Protein AF-A0AA40R8P4-F1 (afdb_monomer_lite)

pLDDT: mean 86.5, std 16.95, range [38.84, 98.75]

Sequence (127 aa):
MTPLAARRPVRLALAVLASVAITLAHAQVDGQLVDTPLLLIADAIRNGHAHGIVAGPIAEQFRRQFNASGLLTVDVSTVRSLRNPECKRLKLVWSQAGASTPNGPDTAVLTTEMNICADGSPPGDSE

Secondary structure (DSSP, 8-state):
-----PPPP---------------------SEEESSTHHHHHHHHHHSEEEEEE-HHHHHHHHHHHT--SPEEEEEEEEEE-SSTTEEEEEEEEEEEEEEETTEEEEEEEEEEEEEETTSPPPPTT-

Radius of gyration: 29.22 Å; chains: 1; bounding box: 35×34×119 Å

Foldseek 3Di:
DDDDDDDDDDPPDDDDPDDDDDDDDDPDDDAAEDCDCLQQLLCCLVPQKHKHFHDHPVQVVVCVVQVADFTKMKIKGFPAADPPSQKGWIKIWIWTWQGQDPVGTGIDIDIDIAIAGSNGDHDDPVD

Organism: NCBI:txid101571

Structure (mmCIF, N/CA/C/O backbone):
data_AF-A0AA40R8P4-F1
#
_entry.id   AF-A0AA40R8P4-F1
#
loop_
_atom_site.group_PDB
_atom_site.id
_atom_site.type_symbol
_atom_site.label_atom_id
_atom_site.label_alt_id
_atom_site.label_comp_id
_atom_site.label_asym_id
_atom_site.label_entity_id
_atom_site.label_seq_id
_atom_site.pdbx_PDB_ins_code
_atom_site.Cartn_x
_atom_site.Cartn_y
_atom_site.Cartn_z
_atom_site.occupancy
_atom_site.B_iso_or_equiv
_atom_site.auth_seq_id
_atom_site.auth_comp_id
_atom_site.auth_asym_id
_atom_site.auth_atom_id
_atom_site.pdbx_PDB_model_num
ATOM 1 N N . MET A 1 1 ? -16.536 -21.161 -94.253 1.00 39.50 1 MET A N 1
ATOM 2 C CA . MET A 1 1 ? -15.516 -21.963 -93.544 1.00 39.50 1 MET A CA 1
ATOM 3 C C . MET A 1 1 ? -15.070 -21.181 -92.310 1.00 39.50 1 MET A C 1
ATOM 5 O O . MET A 1 1 ? -14.909 -19.976 -92.409 1.00 39.50 1 MET A O 1
ATOM 9 N N . THR A 1 2 ? -15.025 -21.879 -91.174 1.00 38.84 2 THR A N 1
ATOM 10 C CA . THR A 1 2 ? -14.628 -21.569 -89.772 1.00 38.84 2 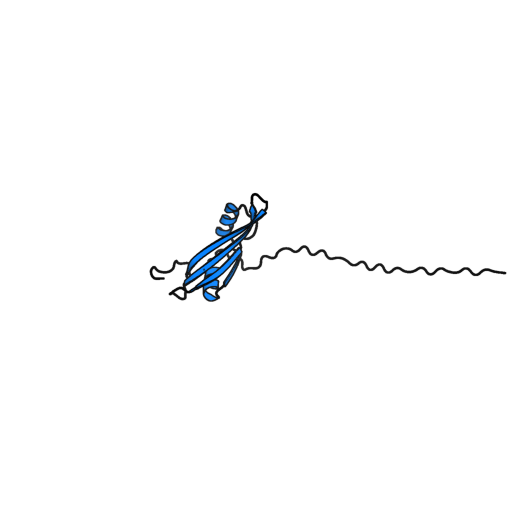THR A CA 1
ATOM 11 C C . THR A 1 2 ? -13.407 -20.630 -89.568 1.00 38.84 2 THR A C 1
ATOM 13 O O . THR A 1 2 ? -12.663 -20.458 -90.528 1.00 38.84 2 THR A O 1
ATOM 16 N N . PRO A 1 3 ? -13.094 -20.113 -88.341 1.00 50.59 3 PRO A N 1
ATOM 17 C CA . PRO A 1 3 ? -13.687 -20.428 -87.032 1.00 50.59 3 PRO A CA 1
ATOM 18 C C . PRO A 1 3 ? -14.032 -19.257 -86.077 1.00 50.59 3 PRO A C 1
ATOM 20 O O . PRO A 1 3 ? -13.597 -18.115 -86.180 1.00 50.59 3 PRO A O 1
ATOM 23 N N . LEU A 1 4 ? -14.814 -19.675 -85.082 1.00 51.72 4 LEU A N 1
ATOM 24 C CA . LEU A 1 4 ?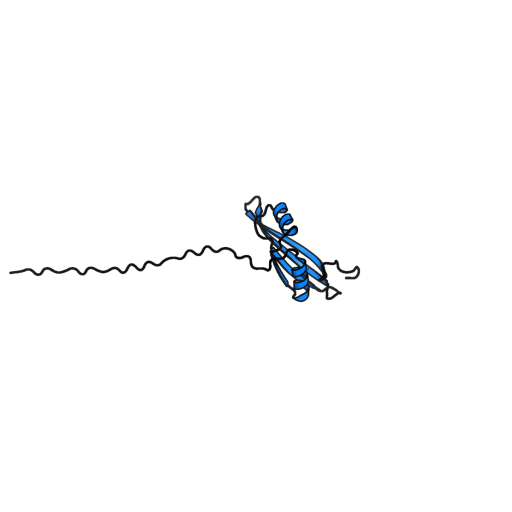 -15.216 -19.073 -83.816 1.00 51.72 4 LEU A CA 1
ATOM 25 C C . LEU A 1 4 ? -14.005 -18.774 -82.902 1.00 51.72 4 LEU A C 1
ATOM 27 O O . LEU A 1 4 ? -13.276 -19.691 -82.528 1.00 51.72 4 LEU A O 1
ATOM 31 N N . ALA A 1 5 ? -13.813 -17.517 -82.490 1.00 54.03 5 ALA A N 1
ATOM 32 C CA . ALA A 1 5 ? -12.830 -17.147 -81.467 1.00 54.03 5 ALA A CA 1
ATOM 33 C C . ALA A 1 5 ? -13.503 -17.074 -80.085 1.00 54.03 5 ALA A C 1
ATOM 35 O O . ALA A 1 5 ? -14.234 -16.133 -79.771 1.00 54.03 5 ALA A O 1
ATOM 36 N N . ALA A 1 6 ? -13.260 -18.094 -79.262 1.00 54.62 6 ALA A N 1
ATOM 37 C CA . ALA A 1 6 ? -13.726 -18.181 -77.884 1.00 54.62 6 ALA A CA 1
ATOM 38 C C . ALA A 1 6 ? -13.039 -17.120 -77.003 1.00 54.62 6 ALA A C 1
ATOM 40 O O . ALA A 1 6 ? -11.823 -17.144 -76.807 1.00 54.62 6 ALA A O 1
ATOM 41 N N . ARG A 1 7 ? -13.819 -16.187 -76.447 1.00 55.75 7 ARG A N 1
ATOM 42 C CA . ARG A 1 7 ? -13.338 -15.210 -75.459 1.00 55.75 7 ARG A CA 1
ATOM 43 C C . ARG A 1 7 ? -13.290 -15.877 -74.082 1.00 55.75 7 ARG A C 1
ATOM 45 O O . ARG A 1 7 ? -14.312 -16.333 -73.577 1.00 55.75 7 ARG A O 1
ATOM 52 N N . ARG A 1 8 ? -12.096 -15.963 -73.488 1.00 59.97 8 ARG A N 1
ATOM 53 C CA . ARG A 1 8 ? -11.890 -16.494 -72.128 1.00 59.97 8 ARG A CA 1
ATOM 54 C C . ARG A 1 8 ? -12.480 -15.532 -71.082 1.00 59.97 8 ARG A C 1
ATOM 56 O O . ARG A 1 8 ? -12.294 -14.325 -71.227 1.00 59.97 8 ARG A O 1
ATOM 63 N N . PRO A 1 9 ? -13.129 -16.029 -70.014 1.00 49.16 9 PRO A N 1
ATOM 64 C CA . PRO A 1 9 ? -13.615 -15.177 -68.940 1.00 49.16 9 PRO A CA 1
ATOM 65 C C . PRO A 1 9 ? -12.443 -14.752 -68.047 1.00 49.16 9 PRO A C 1
ATOM 67 O O . PRO A 1 9 ? -11.779 -15.586 -67.429 1.00 49.16 9 PRO A O 1
ATOM 70 N N . VAL A 1 10 ? -12.188 -13.446 -67.977 1.00 61.56 10 VAL A N 1
ATOM 71 C CA . VAL A 1 10 ? -11.290 -12.854 -66.981 1.00 61.56 10 VAL A CA 1
ATOM 72 C C . VAL A 1 10 ? -12.000 -12.945 -65.632 1.00 61.56 10 VAL A C 1
ATOM 74 O O . VAL A 1 10 ? -12.996 -12.266 -65.398 1.00 61.56 10 VAL A O 1
ATOM 77 N N . ARG A 1 11 ? -11.527 -13.832 -64.753 1.00 53.97 11 ARG A N 1
ATOM 78 C CA . ARG A 1 11 ? -11.995 -13.893 -63.366 1.00 53.97 11 ARG A CA 1
ATOM 79 C C . ARG A 1 11 ? -11.451 -12.662 -62.637 1.00 53.97 11 ARG A C 1
ATOM 81 O O . ARG A 1 11 ? -10.264 -12.625 -62.326 1.00 53.97 11 ARG A O 1
ATOM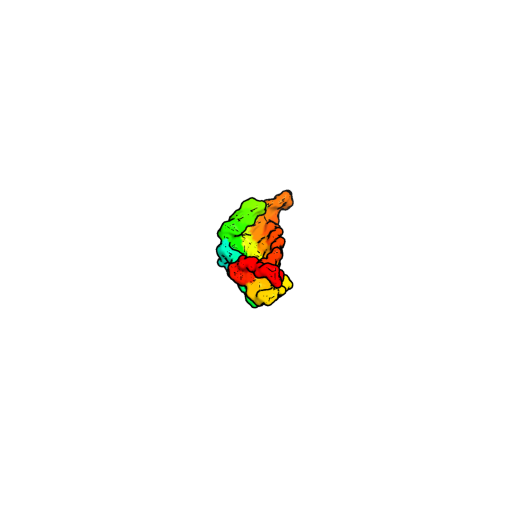 88 N N . LEU A 1 12 ? -12.299 -11.662 -62.384 1.00 55.69 12 LEU A N 1
ATOM 89 C CA . LEU A 1 12 ? -11.998 -10.610 -61.411 1.00 55.69 12 LEU A CA 1
ATOM 90 C C . LEU A 1 12 ? -11.883 -11.269 -60.030 1.00 55.69 12 LEU A C 1
ATOM 92 O O . LEU A 1 12 ? -12.888 -11.647 -59.431 1.00 55.69 12 LEU A O 1
ATOM 96 N N . ALA A 1 13 ? -10.657 -11.446 -59.544 1.00 56.66 13 ALA A N 1
ATOM 97 C CA . ALA A 1 13 ? -10.409 -11.827 -58.163 1.00 56.66 13 ALA A CA 1
ATOM 98 C C . ALA A 1 13 ? -10.532 -10.573 -57.283 1.00 56.66 13 ALA A C 1
ATOM 100 O O . ALA A 1 13 ? -9.742 -9.638 -57.398 1.00 56.66 13 ALA A O 1
ATOM 101 N N . LEU A 1 14 ? -11.559 -10.556 -56.433 1.00 56.03 14 LEU A N 1
ATOM 102 C CA . LEU A 1 14 ? -11.773 -9.567 -55.380 1.00 56.03 14 LEU A CA 1
ATOM 103 C C . LEU A 1 14 ? -10.649 -9.715 -54.337 1.00 56.03 14 LEU A C 1
ATOM 105 O O . LEU A 1 14 ? -10.601 -10.717 -53.626 1.00 56.03 14 LEU A O 1
ATOM 109 N N . ALA A 1 15 ? -9.738 -8.747 -54.238 1.00 59.28 15 ALA A N 1
ATOM 110 C CA . ALA A 1 15 ? -8.756 -8.702 -53.157 1.00 59.28 15 ALA A CA 1
ATOM 111 C C . ALA A 1 15 ? -9.325 -7.868 -51.998 1.00 59.28 15 ALA A C 1
ATOM 113 O O . ALA A 1 15 ? -9.244 -6.642 -52.001 1.00 59.28 15 ALA A O 1
ATOM 114 N N . VAL A 1 16 ? -9.944 -8.535 -51.019 1.00 60.19 16 VAL A N 1
ATOM 115 C CA . VAL A 1 16 ? -10.336 -7.917 -49.742 1.00 60.19 16 VAL A CA 1
ATOM 116 C C . VAL A 1 16 ? -9.074 -7.804 -48.885 1.00 60.19 16 VAL A C 1
ATOM 118 O O . VAL A 1 16 ? -8.584 -8.797 -48.354 1.00 60.19 16 VAL A O 1
ATOM 121 N N . LEU A 1 17 ? -8.513 -6.599 -48.784 1.00 59.53 17 LEU A N 1
ATOM 122 C CA . LEU A 1 17 ? -7.421 -6.287 -47.859 1.00 59.53 17 LEU A CA 1
ATOM 123 C C . LEU A 1 17 ? -7.993 -6.201 -46.437 1.00 59.53 17 LEU A C 1
ATOM 125 O O . LEU A 1 17 ? -8.580 -5.193 -46.053 1.00 59.53 17 LEU A O 1
ATOM 129 N N . ALA A 1 18 ? -7.849 -7.278 -45.664 1.00 61.56 18 ALA A N 1
ATOM 130 C CA . ALA A 1 18 ? -8.142 -7.277 -44.237 1.00 61.56 18 ALA A CA 1
ATOM 131 C C . ALA A 1 18 ? -6.991 -6.587 -43.485 1.00 61.56 18 ALA A C 1
ATOM 133 O O . ALA A 1 18 ? -5.922 -7.165 -43.291 1.00 61.56 18 ALA A O 1
ATOM 134 N N . SER A 1 19 ? -7.199 -5.335 -43.084 1.00 60.78 19 SER A N 1
ATOM 135 C CA . SER A 1 19 ? -6.275 -4.593 -42.225 1.00 60.78 19 SER A CA 1
ATOM 136 C C . SER A 1 19 ? -6.279 -5.202 -40.821 1.00 60.78 19 SER A C 1
ATOM 138 O O . SER A 1 19 ? -7.217 -4.999 -40.052 1.00 60.78 19 SER A O 1
ATOM 140 N N . VAL A 1 20 ? -5.239 -5.960 -40.476 1.00 63.78 20 VAL A N 1
ATOM 141 C CA . VAL A 1 20 ? -5.019 -6.438 -39.105 1.00 63.78 20 VAL A CA 1
ATOM 142 C C . VAL A 1 20 ? -4.515 -5.259 -38.272 1.00 63.78 20 VAL A C 1
ATOM 144 O O . VAL A 1 20 ? -3.370 -4.835 -38.413 1.00 63.78 20 VAL A O 1
ATOM 147 N N . ALA A 1 21 ? -5.376 -4.697 -37.424 1.00 66.19 21 ALA A N 1
ATOM 148 C CA . ALA A 1 21 ? -4.970 -3.708 -36.433 1.00 66.19 21 ALA A CA 1
ATOM 149 C C . ALA A 1 21 ? -4.198 -4.420 -35.311 1.00 66.19 21 ALA A C 1
ATOM 151 O O . ALA A 1 21 ? -4.770 -5.191 -34.544 1.00 66.19 21 ALA A O 1
ATOM 152 N N . ILE A 1 22 ? -2.888 -4.186 -35.233 1.00 64.12 22 ILE A N 1
ATOM 153 C CA . ILE A 1 22 ? -2.050 -4.684 -34.139 1.00 64.12 22 ILE A CA 1
ATOM 154 C C . ILE A 1 22 ? -2.272 -3.756 -32.940 1.00 64.12 22 ILE A C 1
ATOM 156 O O . ILE A 1 22 ? -1.739 -2.649 -32.897 1.00 64.12 22 ILE A O 1
ATOM 160 N N . THR A 1 23 ? -3.077 -4.179 -31.969 1.00 62.12 23 THR A N 1
ATOM 161 C CA . THR A 1 23 ? -3.213 -3.469 -30.692 1.00 62.12 23 THR A CA 1
ATOM 162 C C . THR A 1 23 ? -2.007 -3.787 -29.809 1.00 62.12 23 THR A C 1
ATOM 164 O O . THR A 1 23 ? -1.900 -4.902 -29.296 1.00 62.12 23 THR A O 1
ATOM 167 N N . LEU A 1 24 ? -1.101 -2.823 -29.608 1.00 60.72 24 LEU A N 1
ATOM 168 C CA . LEU A 1 24 ? -0.143 -2.897 -28.502 1.00 60.72 24 LEU A CA 1
ATOM 169 C C . LEU A 1 24 ? -0.919 -2.716 -27.192 1.00 60.72 24 LEU A C 1
ATOM 171 O O . LEU A 1 24 ? -1.461 -1.643 -26.929 1.00 60.72 24 LEU A O 1
ATOM 175 N N . ALA A 1 25 ? -0.991 -3.773 -26.386 1.00 56.97 25 ALA A N 1
ATOM 176 C CA . ALA A 1 25 ? -1.550 -3.706 -25.045 1.00 56.97 25 ALA A CA 1
ATOM 177 C C . ALA A 1 25 ? -0.585 -2.926 -24.138 1.00 56.97 25 ALA A C 1
ATOM 179 O O . ALA A 1 25 ? 0.411 -3.467 -23.662 1.00 56.97 25 ALA A O 1
ATOM 180 N N . HIS A 1 26 ? -0.863 -1.643 -23.908 1.00 57.88 26 HIS A N 1
ATOM 181 C CA . HIS A 1 26 ? -0.272 -0.932 -22.779 1.00 57.88 26 HIS A CA 1
ATOM 182 C C . HIS A 1 26 ? -1.004 -1.398 -21.518 1.00 57.88 26 HIS A C 1
ATOM 184 O O . HIS A 1 26 ? -2.225 -1.271 -21.443 1.00 57.88 26 HIS A O 1
ATOM 190 N N . ALA A 1 27 ? -0.282 -1.951 -20.543 1.00 60.12 27 ALA A N 1
ATOM 191 C CA . ALA A 1 27 ? -0.853 -2.213 -19.227 1.00 60.12 27 ALA A CA 1
ATOM 192 C C . ALA A 1 27 ? -1.254 -0.863 -18.609 1.00 60.12 27 ALA A C 1
ATOM 194 O O . ALA A 1 27 ? -0.392 -0.058 -18.253 1.00 60.12 27 ALA A O 1
ATOM 195 N N . GLN A 1 28 ? -2.555 -0.578 -18.564 1.00 61.44 28 GLN A N 1
ATOM 196 C CA . GLN A 1 28 ? -3.074 0.615 -17.906 1.00 61.44 28 GLN A CA 1
ATOM 197 C C . GLN A 1 28 ? -2.981 0.390 -16.396 1.00 61.44 28 GLN A C 1
ATOM 199 O O . GLN A 1 28 ? -3.479 -0.610 -15.884 1.00 61.44 28 GLN A O 1
ATOM 204 N N . VAL A 1 29 ? -2.287 1.286 -15.694 1.00 70.62 29 VAL A N 1
ATOM 205 C CA . VAL A 1 29 ? -2.282 1.302 -14.229 1.00 70.62 29 VAL A CA 1
ATOM 206 C C . VAL A 1 29 ? -3.470 2.150 -13.797 1.00 70.62 29 VAL A C 1
ATOM 208 O O . VAL A 1 29 ? -3.428 3.373 -13.916 1.00 70.62 29 VAL A O 1
ATOM 211 N N . ASP A 1 30 ? -4.529 1.495 -13.334 1.00 78.50 30 ASP A N 1
ATOM 212 C CA . ASP A 1 30 ? -5.697 2.163 -12.765 1.00 78.50 30 ASP A CA 1
ATOM 213 C C . ASP A 1 30 ? -5.444 2.524 -11.294 1.00 78.50 30 ASP A C 1
ATOM 215 O O . ASP A 1 30 ? -4.732 1.814 -10.582 1.00 78.50 30 ASP A O 1
ATOM 219 N N . GLY A 1 31 ? -6.031 3.626 -10.824 1.00 83.00 31 GLY A N 1
ATOM 220 C CA . GLY A 1 31 ? -5.950 4.067 -9.428 1.00 83.00 31 GLY 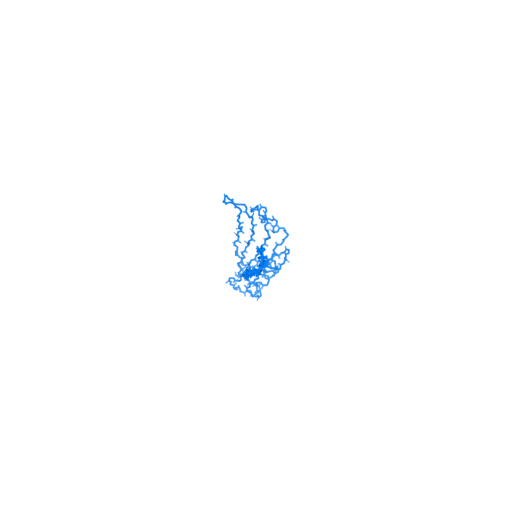A CA 1
ATOM 221 C C . GLY A 1 31 ? -5.815 5.581 -9.287 1.00 83.00 31 GLY A C 1
ATOM 222 O O . GLY A 1 31 ? -5.271 6.257 -10.159 1.00 83.00 31 GLY A O 1
ATOM 223 N N . GLN A 1 32 ? -6.309 6.128 -8.174 1.00 88.81 32 GLN A N 1
ATOM 224 C CA . GLN A 1 32 ? -6.171 7.556 -7.889 1.00 88.81 32 GLN A CA 1
ATOM 225 C C . GLN A 1 32 ? -4.712 7.892 -7.561 1.00 88.81 32 GLN A C 1
ATOM 227 O O . GLN A 1 32 ? -4.096 7.218 -6.734 1.00 88.81 32 GLN A O 1
ATOM 232 N N . LEU A 1 33 ? -4.179 8.950 -8.179 1.00 91.62 33 LEU A N 1
ATOM 233 C CA . LEU A 1 33 ? -2.860 9.483 -7.844 1.00 91.62 33 LEU A CA 1
ATOM 234 C C . LEU A 1 33 ? -2.938 10.263 -6.529 1.00 91.62 33 LEU A C 1
ATOM 236 O O . LEU A 1 33 ? -3.712 11.214 -6.413 1.00 91.62 33 LEU A O 1
ATOM 240 N N . VAL A 1 34 ? -2.129 9.871 -5.549 1.00 92.69 34 VAL A N 1
ATOM 241 C CA . VAL A 1 34 ? -2.050 10.517 -4.237 1.00 92.69 34 VAL A CA 1
ATOM 242 C C . VAL A 1 34 ? -0.598 10.788 -3.853 1.00 92.69 34 VAL A C 1
ATOM 244 O O . VAL A 1 34 ? 0.285 9.964 -4.081 1.00 92.69 34 VAL A O 1
ATOM 247 N N . ASP A 1 35 ? -0.343 11.925 -3.211 1.00 90.00 35 ASP A N 1
ATOM 248 C CA . ASP A 1 35 ? 0.995 12.250 -2.690 1.00 90.00 35 ASP A CA 1
ATOM 249 C C . ASP A 1 35 ? 1.307 11.523 -1.372 1.00 90.00 35 ASP A C 1
ATOM 251 O O . ASP A 1 35 ? 2.462 11.392 -0.970 1.00 90.00 35 ASP A O 1
ATOM 255 N N . THR A 1 36 ? 0.267 11.045 -0.684 1.00 90.94 36 THR A N 1
ATOM 256 C CA . THR A 1 36 ? 0.361 10.321 0.585 1.00 90.94 36 THR A CA 1
ATOM 257 C C . THR A 1 36 ? -0.626 9.155 0.616 1.00 90.94 36 THR A C 1
ATOM 259 O O . THR A 1 36 ? -1.768 9.311 0.175 1.00 90.94 36 THR A O 1
ATOM 262 N N . PRO A 1 37 ? -0.247 7.994 1.185 1.00 94.38 37 PRO A N 1
ATOM 263 C CA . PRO A 1 37 ? -1.160 6.865 1.343 1.00 94.38 37 PRO A CA 1
ATOM 264 C C . PRO A 1 37 ? -2.274 7.130 2.364 1.00 94.38 37 PRO A C 1
ATOM 266 O O . PRO A 1 37 ? -3.189 6.319 2.465 1.00 94.38 37 PRO A O 1
ATOM 269 N N . LEU A 1 38 ? -2.229 8.236 3.118 1.00 95.38 38 LEU A N 1
ATOM 270 C CA . LEU A 1 38 ? -3.183 8.508 4.196 1.00 95.38 38 LEU A CA 1
ATOM 271 C C . LEU A 1 38 ? -4.645 8.511 3.721 1.00 95.38 38 LEU A C 1
ATOM 273 O O . LEU A 1 38 ? -5.509 7.968 4.403 1.00 95.38 38 LEU A O 1
ATOM 277 N N . LEU A 1 39 ? -4.922 9.047 2.527 1.00 95.44 39 LEU A N 1
ATOM 278 C CA . LEU A 1 39 ? -6.276 9.018 1.963 1.00 95.44 39 LEU A CA 1
ATOM 279 C C . LEU A 1 39 ? -6.746 7.587 1.670 1.00 95.44 39 LEU A C 1
ATOM 281 O O . LEU A 1 39 ? -7.897 7.261 1.948 1.00 95.44 39 LEU A O 1
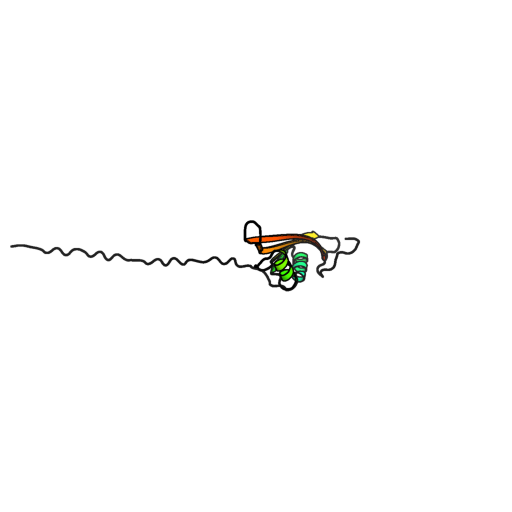ATOM 285 N N . LEU A 1 40 ? -5.853 6.728 1.169 1.00 97.62 40 LEU A N 1
ATOM 286 C CA . LEU A 1 40 ? -6.142 5.317 0.891 1.00 97.62 40 LEU A CA 1
ATOM 287 C C . LEU A 1 40 ? -6.317 4.518 2.191 1.00 97.62 40 LEU A C 1
ATOM 289 O O . LEU A 1 40 ? -7.203 3.677 2.281 1.00 97.62 40 LEU A O 1
ATOM 293 N N . ILE A 1 41 ? -5.521 4.814 3.221 1.00 97.81 41 ILE A N 1
ATOM 294 C CA . ILE A 1 41 ? -5.653 4.230 4.566 1.00 97.81 41 ILE A CA 1
ATOM 295 C C . ILE A 1 41 ? -7.017 4.572 5.165 1.00 97.81 41 ILE A C 1
ATOM 297 O O . ILE A 1 41 ? -7.750 3.675 5.580 1.00 97.81 41 ILE A O 1
ATOM 301 N N . ALA A 1 42 ? -7.381 5.856 5.170 1.00 97.69 42 ALA A N 1
ATOM 302 C CA . ALA A 1 42 ? -8.665 6.309 5.688 1.00 97.69 42 ALA A CA 1
ATOM 303 C C . ALA A 1 42 ? -9.835 5.681 4.914 1.00 97.69 42 ALA A C 1
ATOM 305 O O . ALA A 1 42 ? -10.848 5.311 5.506 1.00 97.69 42 ALA A O 1
ATOM 306 N N . ASP A 1 43 ? -9.696 5.530 3.595 1.00 97.81 43 ASP A N 1
ATOM 307 C CA . ASP A 1 43 ? -10.723 4.902 2.769 1.00 97.81 43 ASP A CA 1
ATOM 308 C C . ASP A 1 43 ? -10.851 3.398 3.013 1.00 97.81 43 ASP A C 1
ATOM 310 O O . ASP A 1 43 ? -11.959 2.905 3.210 1.00 97.81 43 ASP A O 1
ATOM 314 N N . ALA A 1 44 ? -9.735 2.682 3.146 1.00 98.19 44 ALA A N 1
ATOM 315 C CA . ALA A 1 44 ? -9.746 1.269 3.506 1.00 98.19 44 ALA A CA 1
ATOM 316 C C . ALA A 1 44 ? -10.302 1.024 4.917 1.00 98.19 44 ALA A C 1
ATOM 318 O O . ALA A 1 44 ? -10.913 -0.017 5.156 1.00 98.19 44 ALA A O 1
ATOM 319 N N . ILE A 1 45 ? -10.142 1.973 5.846 1.00 98.25 45 ILE A N 1
ATOM 320 C CA . ILE A 1 45 ? -10.779 1.907 7.167 1.00 98.25 45 ILE A CA 1
ATOM 321 C C . ILE A 1 45 ? -12.302 2.036 7.048 1.00 98.25 45 ILE A C 1
ATOM 323 O O . ILE A 1 45 ? -13.024 1.277 7.693 1.00 98.25 45 ILE A O 1
ATOM 327 N N . ARG A 1 46 ? -12.818 2.924 6.193 1.00 97.50 46 ARG A N 1
ATOM 328 C CA . ARG A 1 46 ? -14.271 3.086 6.007 1.00 97.50 46 ARG A CA 1
ATOM 329 C C . ARG A 1 46 ? -14.904 1.971 5.170 1.00 97.50 46 ARG A C 1
ATOM 331 O O . ARG A 1 46 ? -15.969 1.475 5.523 1.00 97.50 46 ARG A O 1
ATOM 338 N N . ASN A 1 47 ? -14.241 1.563 4.090 1.00 97.94 47 ASN A N 1
ATOM 339 C CA . ASN A 1 47 ? -14.810 0.720 3.031 1.00 97.94 47 ASN A CA 1
ATOM 340 C C . ASN A 1 47 ? -14.225 -0.703 2.999 1.00 97.94 47 ASN A C 1
ATOM 342 O O . ASN A 1 47 ? -14.597 -1.529 2.164 1.00 97.94 47 ASN A O 1
ATOM 346 N N . GLY A 1 48 ? -13.273 -1.005 3.881 1.00 98.12 48 GLY A N 1
ATOM 347 C CA . GLY A 1 48 ? -12.591 -2.298 3.963 1.00 98.12 48 GLY A CA 1
ATOM 348 C C . GLY A 1 48 ? -11.437 -2.475 2.971 1.00 98.12 48 GLY A C 1
ATOM 349 O O . GLY A 1 48 ? -10.583 -3.332 3.200 1.00 98.12 48 GLY A O 1
ATOM 350 N N . HIS A 1 49 ? -11.377 -1.673 1.908 1.00 98.31 49 HIS A N 1
ATOM 351 C CA . HIS A 1 49 ? -10.346 -1.733 0.875 1.00 98.31 49 HIS A CA 1
ATOM 352 C C . HIS A 1 49 ? -10.147 -0.370 0.204 1.00 98.31 49 HIS A C 1
ATOM 354 O O . HIS A 1 49 ? -11.067 0.443 0.179 1.00 98.31 49 HIS A O 1
ATOM 360 N N . ALA A 1 50 ? -8.954 -0.142 -0.338 1.00 98.06 50 ALA A N 1
ATOM 361 C CA . ALA A 1 50 ? -8.633 0.987 -1.204 1.00 98.06 50 ALA A CA 1
ATOM 362 C C . ALA A 1 50 ? -7.438 0.635 -2.098 1.00 98.06 50 ALA A C 1
ATOM 364 O O . ALA A 1 50 ? -6.594 -0.173 -1.716 1.00 98.06 50 ALA A O 1
ATOM 365 N N . HIS A 1 51 ? -7.344 1.275 -3.260 1.00 97.81 51 HIS A N 1
ATOM 366 C CA . HIS A 1 51 ? -6.219 1.125 -4.183 1.00 97.81 51 HIS A CA 1
ATOM 367 C C . HIS A 1 51 ? -5.830 2.478 -4.769 1.00 97.81 51 HIS A C 1
ATOM 369 O O . HIS A 1 51 ? -6.692 3.328 -5.011 1.00 97.81 51 HIS A O 1
ATOM 375 N N . GLY A 1 52 ? -4.542 2.685 -5.022 1.00 96.81 52 GLY A N 1
ATOM 376 C CA . GLY A 1 52 ? -4.085 3.913 -5.655 1.00 96.81 52 GLY A CA 1
ATOM 377 C C . GLY A 1 52 ? -2.625 3.909 -6.074 1.00 96.81 52 GLY A C 1
ATOM 378 O O . GLY A 1 52 ? -1.855 2.993 -5.782 1.00 96.81 52 GLY A O 1
ATOM 379 N N . ILE A 1 53 ? -2.260 4.986 -6.763 1.00 97.81 53 ILE A N 1
ATOM 380 C CA . ILE A 1 53 ? -0.898 5.276 -7.194 1.00 97.81 53 ILE A CA 1
ATOM 381 C C . ILE A 1 53 ? -0.317 6.284 -6.209 1.00 97.81 53 ILE A C 1
ATOM 383 O O . ILE A 1 53 ? -0.865 7.369 -6.031 1.00 97.81 53 ILE A O 1
ATOM 387 N N . VAL A 1 54 ? 0.803 5.944 -5.580 1.00 97.38 54 VAL A N 1
ATOM 388 C CA . VAL A 1 54 ? 1.479 6.815 -4.616 1.00 97.38 54 VAL A CA 1
ATOM 389 C C . VAL A 1 54 ? 2.640 7.521 -5.305 1.00 97.38 54 VAL A C 1
ATOM 391 O O . VAL A 1 54 ? 3.494 6.881 -5.917 1.00 97.38 54 VAL A O 1
ATOM 394 N N . ALA A 1 55 ? 2.670 8.847 -5.208 1.00 95.12 55 ALA A N 1
ATOM 395 C CA . ALA A 1 55 ? 3.731 9.703 -5.726 1.00 95.12 55 ALA A CA 1
ATOM 396 C C . ALA A 1 55 ? 4.615 10.261 -4.596 1.00 95.12 55 ALA A C 1
ATOM 398 O O . ALA A 1 55 ? 4.554 9.830 -3.443 1.00 95.12 55 ALA A O 1
ATOM 399 N N . GLY A 1 56 ? 5.484 11.212 -4.941 1.00 94.94 56 GLY A N 1
ATOM 400 C CA . GLY A 1 56 ? 6.270 11.956 -3.963 1.00 94.94 56 GLY A CA 1
ATOM 401 C C . GLY A 1 56 ? 7.375 11.137 -3.275 1.00 94.94 56 GLY A C 1
ATOM 402 O O . GLY A 1 56 ? 7.865 10.147 -3.829 1.00 94.94 56 GLY A O 1
ATOM 403 N N . PRO A 1 57 ? 7.807 11.548 -2.065 1.00 95.81 57 PRO A N 1
ATOM 404 C CA . PRO A 1 57 ? 8.994 11.000 -1.402 1.00 95.81 57 PRO A CA 1
ATOM 405 C C . PRO A 1 57 ? 8.968 9.486 -1.161 1.00 95.81 57 PRO A C 1
ATOM 407 O O . PRO A 1 57 ? 10.016 8.844 -1.240 1.00 95.81 57 PRO A O 1
ATOM 410 N N . ILE A 1 58 ? 7.788 8.908 -0.902 1.00 95.19 58 ILE A N 1
ATOM 411 C CA . ILE A 1 58 ? 7.626 7.461 -0.690 1.00 95.19 58 ILE A CA 1
ATOM 412 C C . ILE A 1 58 ? 7.916 6.709 -1.993 1.00 95.19 58 ILE A C 1
ATOM 414 O O . ILE A 1 58 ? 8.734 5.789 -2.002 1.00 95.19 58 ILE A O 1
ATOM 418 N N . ALA A 1 59 ? 7.321 7.142 -3.110 1.00 96.62 59 ALA A N 1
ATOM 419 C CA . ALA A 1 59 ? 7.588 6.566 -4.428 1.00 96.62 59 ALA A CA 1
ATOM 420 C C . ALA A 1 59 ? 9.073 6.658 -4.798 1.00 96.62 59 ALA A C 1
ATOM 422 O O . ALA A 1 59 ? 9.653 5.710 -5.324 1.00 96.62 59 ALA A O 1
ATOM 423 N N . GLU A 1 60 ? 9.695 7.784 -4.458 1.00 96.38 60 GLU A N 1
ATOM 424 C CA . GLU A 1 60 ? 11.123 8.041 -4.630 1.00 96.38 60 GLU A CA 1
ATOM 425 C C . GLU A 1 60 ? 12.009 7.080 -3.841 1.00 96.38 60 GLU A C 1
ATOM 427 O O . GLU A 1 60 ? 13.039 6.620 -4.338 1.00 96.38 60 GLU A O 1
ATOM 432 N N . GLN A 1 61 ? 11.622 6.768 -2.607 1.00 96.25 61 GLN A N 1
ATOM 433 C CA . GLN A 1 61 ? 12.348 5.815 -1.783 1.00 96.25 61 GLN A CA 1
ATOM 434 C C . GLN A 1 61 ? 12.270 4.404 -2.368 1.00 96.25 61 GLN A C 1
ATOM 436 O O . GLN A 1 61 ? 13.306 3.751 -2.472 1.00 96.25 61 GLN A O 1
ATOM 441 N N . PHE A 1 62 ? 11.087 3.960 -2.799 1.00 96.31 62 PHE A N 1
ATOM 442 C CA . PHE A 1 62 ? 10.924 2.661 -3.461 1.00 96.31 62 PHE A CA 1
ATOM 443 C C . PHE A 1 62 ? 11.748 2.576 -4.749 1.00 96.31 62 PHE A C 1
ATOM 445 O O . PHE A 1 62 ? 12.495 1.611 -4.925 1.00 96.31 62 PHE A O 1
ATOM 452 N N . ARG A 1 63 ? 11.716 3.622 -5.590 1.00 96.62 63 ARG A N 1
ATOM 453 C CA . ARG A 1 63 ? 12.520 3.664 -6.820 1.00 96.62 63 ARG A CA 1
ATOM 454 C C . ARG A 1 63 ? 14.002 3.492 -6.543 1.00 96.62 63 ARG A C 1
ATOM 456 O O . ARG A 1 63 ? 14.644 2.690 -7.208 1.00 96.62 63 ARG A O 1
ATOM 463 N N . ARG A 1 64 ? 14.544 4.201 -5.549 1.00 97.06 64 ARG A N 1
ATOM 464 C CA . ARG A 1 64 ? 15.958 4.064 -5.166 1.00 97.06 64 ARG A CA 1
ATOM 465 C C . ARG A 1 64 ? 16.269 2.692 -4.572 1.00 97.06 64 ARG A C 1
ATOM 467 O O . ARG A 1 64 ? 17.273 2.098 -4.944 1.00 97.06 64 ARG A O 1
ATOM 474 N N . GLN A 1 65 ? 15.418 2.197 -3.674 1.00 95.62 65 GLN A N 1
ATOM 475 C CA . GLN A 1 65 ? 15.612 0.921 -2.977 1.00 95.62 65 GLN A CA 1
ATOM 476 C C . GLN A 1 65 ? 15.646 -0.263 -3.951 1.00 95.62 65 GLN A C 1
ATOM 478 O O . GLN A 1 65 ? 16.481 -1.152 -3.810 1.00 95.62 65 GLN A O 1
ATOM 483 N N . PHE A 1 66 ? 14.739 -0.276 -4.929 1.00 95.12 66 PHE A N 1
ATOM 484 C CA . PHE A 1 66 ? 14.560 -1.394 -5.858 1.00 95.12 66 PHE A CA 1
ATOM 485 C C . PHE A 1 66 ? 15.162 -1.143 -7.246 1.00 95.12 66 PHE A C 1
ATOM 487 O O . PHE A 1 66 ? 15.065 -2.005 -8.120 1.00 95.12 66 PHE A O 1
ATOM 494 N N . ASN A 1 67 ? 15.772 0.029 -7.459 1.00 96.44 67 ASN A N 1
ATOM 495 C CA . ASN A 1 67 ? 16.193 0.515 -8.773 1.00 96.44 67 ASN A CA 1
ATOM 496 C C . ASN A 1 67 ? 15.080 0.325 -9.822 1.00 96.44 67 ASN A C 1
ATOM 498 O O . ASN A 1 67 ? 15.288 -0.295 -10.864 1.00 96.44 67 ASN A O 1
ATOM 502 N N . ALA A 1 68 ? 13.874 0.773 -9.474 1.00 96.06 68 ALA A N 1
ATOM 503 C CA . ALA A 1 68 ? 12.655 0.537 -10.238 1.00 96.06 68 ALA A CA 1
ATOM 504 C C . ALA A 1 68 ? 12.228 1.771 -11.045 1.00 96.06 68 ALA A C 1
ATOM 506 O O . ALA A 1 68 ? 12.550 2.907 -10.687 1.00 96.06 68 ALA A O 1
ATOM 507 N N . SER A 1 69 ? 11.480 1.551 -12.128 1.00 94.19 69 SER A N 1
ATOM 508 C CA . SER A 1 69 ? 11.093 2.599 -13.087 1.00 94.19 69 SER A CA 1
ATOM 509 C C . SER A 1 69 ? 9.586 2.851 -13.176 1.00 94.19 69 SER A C 1
ATOM 511 O O . SER A 1 69 ? 9.174 3.899 -13.672 1.00 94.19 69 SER A O 1
ATOM 513 N N . GLY A 1 70 ? 8.760 1.920 -12.696 1.00 94.81 70 GLY A N 1
ATOM 514 C CA . GLY A 1 70 ? 7.305 2.026 -12.735 1.00 94.81 70 GLY A CA 1
ATOM 515 C C . GLY A 1 70 ? 6.711 2.970 -11.686 1.00 94.81 70 GLY A C 1
ATOM 516 O O . GLY A 1 70 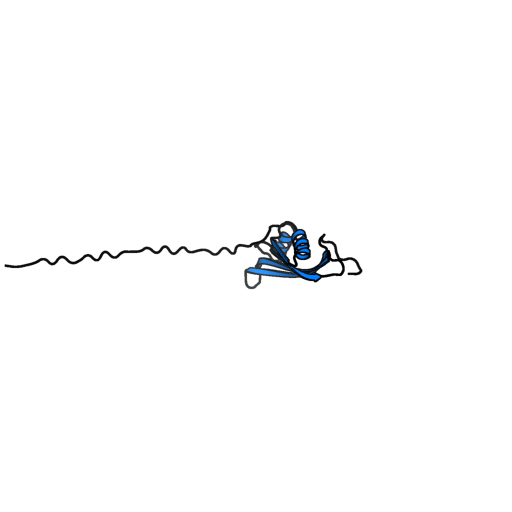? 7.367 3.412 -10.737 1.00 94.81 70 GLY A O 1
ATOM 517 N N . LEU A 1 71 ? 5.414 3.236 -11.836 1.00 96.56 71 LEU A N 1
ATOM 518 C CA . LEU A 1 71 ? 4.613 3.897 -10.807 1.00 96.56 71 LEU A CA 1
ATOM 519 C C . LEU A 1 71 ? 4.536 3.015 -9.553 1.00 96.56 71 LEU A C 1
ATOM 521 O O . LEU A 1 71 ? 4.440 1.792 -9.661 1.00 96.56 71 LEU A O 1
ATOM 525 N N . LEU A 1 72 ? 4.589 3.634 -8.371 1.00 97.69 72 LEU A N 1
ATOM 526 C CA . LEU A 1 72 ? 4.352 2.925 -7.118 1.00 97.69 72 LEU A CA 1
ATOM 527 C C . LEU A 1 72 ? 2.843 2.814 -6.907 1.00 97.69 72 LEU A C 1
ATOM 529 O O . LEU A 1 72 ? 2.145 3.823 -6.864 1.00 97.69 72 LEU A O 1
ATOM 533 N N . THR A 1 73 ? 2.356 1.593 -6.755 1.00 98.12 73 THR A N 1
ATOM 534 C CA . THR A 1 73 ? 0.953 1.304 -6.441 1.00 98.12 73 THR A CA 1
ATOM 535 C C . THR A 1 73 ? 0.840 0.708 -5.049 1.00 98.12 73 THR A C 1
ATOM 537 O O . THR A 1 73 ? 1.807 0.129 -4.541 1.00 98.12 73 THR A O 1
ATOM 540 N N . VAL A 1 74 ? -0.325 0.863 -4.425 1.00 98.25 74 VAL A N 1
ATOM 541 C CA . VAL A 1 74 ? -0.628 0.213 -3.153 1.00 98.25 74 VAL A CA 1
ATOM 542 C C . VAL A 1 74 ? -2.069 -0.272 -3.108 1.00 98.25 74 VAL A C 1
ATOM 544 O O . VAL A 1 74 ? -2.999 0.516 -3.271 1.00 98.25 74 VAL A O 1
ATOM 547 N N . ASP A 1 75 ? -2.229 -1.556 -2.804 1.00 98.38 75 ASP A N 1
ATOM 548 C CA . ASP A 1 75 ? -3.498 -2.140 -2.386 1.00 98.38 75 ASP A CA 1
ATOM 549 C C . ASP A 1 75 ? -3.560 -2.150 -0.859 1.00 98.38 75 ASP A C 1
ATOM 551 O O . ASP A 1 75 ? -2.696 -2.721 -0.185 1.00 98.38 75 ASP A O 1
ATOM 555 N N . VAL A 1 76 ? -4.591 -1.529 -0.297 1.00 98.62 76 VAL A N 1
ATOM 556 C CA . VAL A 1 76 ? -4.841 -1.472 1.142 1.00 98.62 76 VAL A CA 1
ATOM 557 C C . VAL A 1 76 ? -6.090 -2.282 1.450 1.00 98.62 76 VAL A C 1
ATOM 559 O O . VAL A 1 76 ? -7.137 -2.081 0.841 1.00 98.62 76 VAL A O 1
ATOM 562 N N . SER A 1 77 ? -6.006 -3.190 2.417 1.00 98.69 77 SER A N 1
ATOM 563 C CA . SER A 1 77 ? -7.138 -4.022 2.837 1.00 98.69 77 SER A CA 1
ATOM 564 C C . SER A 1 77 ? -7.226 -4.129 4.353 1.00 98.69 77 SER A C 1
ATOM 566 O O . SER A 1 77 ? -6.215 -4.195 5.053 1.00 98.69 77 SER A O 1
ATOM 568 N N . THR A 1 78 ? -8.449 -4.150 4.874 1.00 98.69 78 THR A N 1
ATOM 569 C CA . THR A 1 78 ? -8.707 -4.408 6.290 1.00 98.69 78 THR A CA 1
ATOM 570 C C . THR A 1 78 ? -8.488 -5.885 6.600 1.00 98.69 78 THR A C 1
ATOM 572 O O . THR A 1 78 ? -9.157 -6.751 6.046 1.00 98.69 78 THR A O 1
ATOM 575 N N . VAL A 1 79 ? -7.590 -6.168 7.544 1.00 98.62 79 VAL A N 1
ATOM 576 C CA . VAL A 1 79 ? -7.372 -7.511 8.102 1.00 98.62 79 VAL A CA 1
ATOM 577 C C . VAL A 1 79 ? -8.353 -7.777 9.240 1.00 98.62 79 VAL A C 1
ATOM 579 O O . VAL A 1 79 ? -8.975 -8.834 9.295 1.00 98.62 79 VAL A O 1
ATOM 582 N N . ARG A 1 80 ? -8.491 -6.823 10.170 1.00 98.00 80 ARG A N 1
ATOM 583 C CA . ARG A 1 80 ? -9.472 -6.878 11.265 1.00 98.00 80 ARG A CA 1
ATOM 584 C C . ARG A 1 80 ? -9.759 -5.492 11.839 1.00 98.00 80 ARG A C 1
ATOM 586 O O . ARG A 1 80 ? -8.899 -4.612 11.796 1.00 98.00 80 ARG A O 1
ATOM 593 N N . SER A 1 81 ? -10.936 -5.328 12.435 1.00 97.38 81 SER A N 1
ATOM 594 C CA . SER A 1 81 ? -11.251 -4.159 13.265 1.00 97.38 81 SER A CA 1
ATOM 595 C C . SER A 1 81 ? -10.495 -4.206 14.597 1.00 97.38 81 SER A C 1
ATOM 597 O O . SER A 1 81 ? -10.225 -5.293 15.116 1.00 97.38 81 SER A O 1
ATOM 599 N N . LEU A 1 82 ? -10.162 -3.033 15.137 1.00 96.88 82 LEU A N 1
ATOM 600 C CA . LEU A 1 82 ? -9.675 -2.874 16.510 1.00 96.88 82 LEU A CA 1
ATOM 601 C C . LEU A 1 82 ? -10.821 -2.416 17.422 1.00 96.88 82 LEU A C 1
ATOM 603 O O . LEU A 1 82 ? -11.986 -2.422 17.015 1.00 96.88 82 LEU A O 1
ATOM 607 N N . ARG A 1 83 ? -10.499 -2.081 18.676 1.00 95.00 83 ARG A N 1
ATOM 608 C CA . ARG A 1 83 ? -11.492 -1.622 19.656 1.00 95.00 83 ARG A CA 1
ATOM 609 C C . ARG A 1 83 ? -12.057 -0.258 19.275 1.00 95.00 83 ARG A C 1
ATOM 611 O O . ARG A 1 83 ? -13.268 -0.072 19.367 1.00 95.00 83 ARG A O 1
ATOM 618 N N . ASN A 1 84 ? -11.206 0.673 18.845 1.00 94.88 84 ASN A N 1
ATOM 619 C CA . ASN A 1 84 ? -11.656 1.933 18.280 1.00 94.88 84 ASN A CA 1
ATOM 620 C C . ASN A 1 84 ? -12.158 1.695 16.842 1.00 94.88 84 ASN A C 1
ATOM 622 O O . ASN A 1 84 ? -11.403 1.170 16.022 1.00 94.88 84 ASN A O 1
ATOM 626 N N . PRO A 1 85 ? -13.403 2.072 16.493 1.00 93.19 85 PRO A N 1
ATOM 627 C CA . PRO A 1 85 ? -13.922 1.902 15.134 1.00 93.19 85 PRO A CA 1
ATOM 628 C C . PRO A 1 85 ? -13.121 2.668 14.071 1.00 93.19 85 PRO A C 1
ATOM 630 O O . PRO A 1 85 ? -13.067 2.213 12.925 1.00 93.19 85 PRO A O 1
ATOM 633 N N . GLU A 1 86 ? -12.458 3.762 14.460 1.00 96.00 86 GLU A N 1
ATOM 634 C CA . GLU A 1 86 ? -11.598 4.566 13.585 1.00 96.00 86 GLU A CA 1
ATOM 635 C C . GLU A 1 86 ? -10.213 3.942 13.365 1.00 96.00 86 GLU A C 1
ATOM 637 O O . GLU A 1 86 ? -9.423 4.476 12.588 1.00 96.00 86 GLU A O 1
ATOM 642 N N . CYS A 1 87 ? -9.907 2.814 14.016 1.00 98.00 87 CYS A N 1
ATOM 643 C CA . CYS A 1 87 ? -8.626 2.126 13.912 1.00 98.00 87 CYS A CA 1
ATOM 644 C C . CYS A 1 87 ? -8.806 0.670 13.467 1.00 98.00 87 CYS A C 1
ATOM 646 O O . CYS A 1 87 ? -9.712 -0.057 13.888 1.00 98.00 87 CYS A O 1
ATOM 648 N N . LYS A 1 88 ? -7.931 0.215 12.568 1.00 98.38 88 LYS A N 1
ATOM 649 C CA . LYS A 1 88 ? -7.963 -1.149 12.024 1.00 98.38 88 LYS A CA 1
ATOM 650 C C . LYS A 1 88 ? -6.561 -1.714 11.896 1.00 98.38 88 LYS A C 1
ATOM 652 O O . LYS A 1 88 ? -5.581 -0.983 11.771 1.00 98.38 88 LYS A O 1
ATOM 657 N N . ARG A 1 89 ? -6.467 -3.044 11.873 1.00 98.31 89 ARG A N 1
ATOM 658 C CA . ARG A 1 89 ? -5.292 -3.700 11.306 1.00 98.31 89 ARG A CA 1
ATOM 659 C C . ARG A 1 89 ? -5.459 -3.730 9.798 1.00 98.31 89 ARG A C 1
ATOM 661 O O . ARG A 1 89 ? -6.399 -4.354 9.304 1.00 98.31 89 ARG A O 1
ATOM 668 N N . LEU A 1 90 ? -4.547 -3.086 9.089 1.00 98.69 90 LEU A N 1
ATOM 669 C CA . LEU A 1 90 ? -4.516 -3.050 7.635 1.00 98.69 90 LEU A CA 1
ATOM 670 C C . LEU A 1 90 ? -3.346 -3.874 7.104 1.00 98.69 90 LEU A C 1
ATOM 672 O O . LEU A 1 90 ? -2.298 -3.968 7.744 1.00 98.69 90 LEU A O 1
ATOM 676 N N . LYS A 1 91 ? -3.532 -4.419 5.905 1.00 98.75 91 LYS A N 1
ATOM 677 C CA . LYS A 1 91 ? -2.489 -4.970 5.046 1.00 98.75 91 LYS A CA 1
ATOM 678 C C . LYS A 1 91 ? -2.301 -4.033 3.863 1.00 98.75 91 LYS A C 1
ATOM 680 O O . LYS A 1 91 ? -3.278 -3.687 3.203 1.00 98.75 91 LYS A O 1
ATOM 685 N N . LEU A 1 92 ? -1.058 -3.645 3.610 1.00 98.50 92 LEU A N 1
ATOM 686 C CA . LEU A 1 92 ? -0.653 -2.819 2.482 1.00 98.50 92 LEU A CA 1
ATOM 687 C C . LEU A 1 92 ? 0.256 -3.654 1.580 1.00 98.50 92 LEU A C 1
ATOM 689 O O . LEU A 1 92 ? 1.270 -4.184 2.040 1.00 98.50 92 LEU A O 1
ATOM 693 N N . VAL A 1 93 ? -0.106 -3.780 0.308 1.00 98.56 93 VAL A N 1
ATOM 694 C CA . VAL A 1 93 ? 0.701 -4.450 -0.715 1.00 98.56 93 VAL A CA 1
ATOM 695 C C . VAL A 1 93 ? 1.209 -3.390 -1.675 1.00 98.56 93 VAL A C 1
ATOM 697 O O . VAL A 1 93 ? 0.469 -2.887 -2.512 1.00 98.56 93 VAL A O 1
ATOM 700 N N . TRP A 1 94 ? 2.477 -3.035 -1.521 1.00 98.06 94 TRP A N 1
ATOM 701 C CA . TRP A 1 94 ? 3.167 -2.075 -2.367 1.00 98.06 94 TRP A CA 1
ATOM 702 C C . TRP A 1 94 ? 3.751 -2.791 -3.574 1.00 98.06 94 TRP A C 1
ATOM 704 O O . TRP A 1 94 ? 4.475 -3.769 -3.387 1.00 98.06 94 TRP A O 1
ATOM 714 N N . SER A 1 95 ? 3.495 -2.283 -4.778 1.00 97.69 95 SER A N 1
ATOM 715 C CA . SER A 1 95 ? 4.011 -2.871 -6.016 1.00 97.69 95 SER A CA 1
ATOM 716 C C . SER A 1 95 ? 4.622 -1.810 -6.925 1.00 97.69 95 SER A C 1
ATOM 718 O O . SER A 1 95 ? 4.016 -0.761 -7.162 1.00 97.69 95 SER A O 1
ATOM 720 N N . GLN A 1 96 ? 5.815 -2.086 -7.455 1.00 97.19 96 GLN A N 1
ATOM 721 C CA . GLN A 1 96 ? 6.490 -1.216 -8.418 1.00 97.19 96 GLN A CA 1
ATOM 722 C C . GLN A 1 96 ? 7.226 -2.025 -9.490 1.00 97.19 96 GLN A C 1
ATOM 724 O O . GLN A 1 96 ? 8.148 -2.787 -9.200 1.00 97.19 96 GLN A O 1
ATOM 729 N N . ALA A 1 97 ? 6.815 -1.842 -10.745 1.00 96.19 97 ALA A N 1
ATOM 730 C CA . ALA A 1 97 ? 7.402 -2.523 -11.895 1.00 96.19 97 ALA A CA 1
ATOM 731 C C . ALA A 1 97 ? 8.804 -1.994 -12.250 1.00 96.19 97 ALA A C 1
ATOM 733 O O . ALA A 1 97 ? 9.160 -0.850 -11.953 1.00 96.19 97 ALA A O 1
ATOM 734 N N . GLY A 1 98 ? 9.576 -2.819 -12.957 1.00 96.12 98 GLY A N 1
ATOM 735 C CA . GLY A 1 98 ? 10.887 -2.454 -13.493 1.00 96.12 98 GLY A CA 1
ATOM 736 C C . GLY A 1 98 ? 12.007 -2.463 -12.456 1.00 96.12 98 GLY A C 1
ATOM 737 O O . GLY A 1 98 ? 13.048 -1.863 -12.701 1.00 96.12 98 GLY A O 1
ATOM 738 N N . ALA A 1 99 ? 11.795 -3.113 -11.311 1.00 96.56 99 ALA A N 1
ATOM 739 C CA . ALA A 1 99 ? 12.817 -3.320 -10.300 1.00 96.56 99 ALA A CA 1
ATOM 740 C C . ALA A 1 99 ? 13.953 -4.184 -10.851 1.00 96.56 99 ALA A C 1
ATOM 742 O O . ALA A 1 99 ? 13.720 -5.186 -11.528 1.00 96.56 99 ALA A O 1
ATOM 743 N N . SER A 1 100 ? 15.190 -3.810 -10.543 1.00 93.81 100 SER A N 1
ATOM 744 C CA . SER A 1 100 ? 16.363 -4.539 -11.013 1.00 93.81 100 SER A CA 1
ATOM 745 C C . SER A 1 100 ? 16.589 -5.791 -10.169 1.00 93.81 100 SER A C 1
ATOM 747 O O . SER A 1 100 ? 16.854 -5.690 -8.972 1.00 93.81 100 SER A O 1
ATOM 749 N N . THR A 1 101 ? 16.565 -6.970 -10.791 1.00 91.75 101 THR A N 1
ATOM 750 C CA . THR A 1 101 ? 16.883 -8.246 -10.128 1.00 91.75 101 THR A CA 1
ATOM 751 C C . THR A 1 101 ? 18.021 -8.980 -10.850 1.00 91.75 101 THR A C 1
ATOM 753 O O . THR A 1 101 ? 18.301 -8.676 -12.014 1.00 91.75 101 THR A O 1
ATOM 756 N N . PRO A 1 102 ? 18.671 -9.978 -10.216 1.00 93.00 102 PRO A N 1
ATOM 757 C CA . PRO A 1 102 ? 19.677 -10.811 -10.883 1.00 93.00 102 PRO A CA 1
ATOM 758 C C . PRO A 1 102 ? 19.165 -11.545 -12.133 1.00 93.00 102 PRO A C 1
ATOM 760 O O . PRO A 1 102 ? 19.963 -11.899 -12.995 1.00 93.00 102 PRO A O 1
ATOM 763 N N . ASN A 1 103 ? 17.849 -11.753 -12.243 1.00 94.12 103 ASN A N 1
ATOM 764 C CA . ASN A 1 103 ? 17.214 -12.457 -13.359 1.00 94.12 103 ASN A CA 1
ATOM 765 C C . ASN A 1 103 ? 16.634 -11.502 -14.422 1.00 94.12 103 ASN A C 1
ATOM 767 O O . ASN A 1 103 ? 15.961 -11.953 -15.345 1.00 94.12 103 ASN A O 1
ATOM 771 N N . GLY A 1 104 ? 16.891 -10.194 -14.302 1.00 93.44 104 GLY A N 1
ATOM 772 C CA . GLY A 1 104 ? 16.330 -9.147 -15.160 1.00 93.44 104 GLY A CA 1
ATOM 773 C C . GLY A 1 104 ? 15.293 -8.268 -14.446 1.00 93.44 104 GLY A C 1
ATOM 774 O O . GLY A 1 104 ? 15.096 -8.404 -13.235 1.00 93.44 104 GLY A O 1
ATOM 775 N N . PRO A 1 105 ? 14.661 -7.319 -15.159 1.00 94.81 105 PRO A N 1
ATOM 776 C CA . PRO A 1 105 ? 13.620 -6.470 -14.588 1.00 94.81 105 PRO A CA 1
ATOM 777 C C . PRO A 1 105 ? 12.399 -7.280 -14.136 1.00 94.81 105 PRO A C 1
ATOM 779 O O . PRO A 1 105 ? 11.916 -8.127 -14.883 1.00 94.81 105 PRO A O 1
ATOM 782 N N . ASP A 1 106 ? 11.881 -6.980 -12.947 1.00 96.06 106 ASP A N 1
ATOM 783 C CA . ASP A 1 106 ? 10.676 -7.604 -12.381 1.00 96.06 106 ASP A CA 1
ATOM 784 C C . ASP A 1 106 ? 9.826 -6.565 -11.615 1.00 96.06 106 ASP A C 1
ATOM 786 O O . ASP A 1 106 ? 10.105 -5.363 -11.645 1.00 96.06 106 ASP A O 1
ATOM 790 N N . THR A 1 107 ? 8.768 -6.999 -10.934 1.00 96.38 107 THR A N 1
ATOM 791 C CA . THR A 1 107 ? 7.961 -6.171 -10.035 1.00 96.38 107 THR A CA 1
ATOM 792 C C . THR A 1 107 ? 8.434 -6.337 -8.597 1.00 96.38 107 THR A C 1
ATOM 794 O O . THR A 1 107 ? 8.343 -7.416 -8.017 1.00 96.38 107 THR A O 1
ATOM 797 N N . ALA A 1 108 ? 8.903 -5.249 -7.984 1.00 95.94 108 ALA A N 1
ATOM 798 C CA . ALA A 1 108 ? 9.151 -5.224 -6.550 1.00 95.94 108 ALA A CA 1
ATOM 799 C C . ALA A 1 108 ? 7.816 -5.231 -5.805 1.00 95.94 108 ALA A C 1
ATOM 801 O O . ALA A 1 108 ? 6.982 -4.354 -6.035 1.00 95.94 108 ALA A O 1
ATOM 802 N N . VAL A 1 109 ? 7.642 -6.192 -4.896 1.00 97.31 109 VAL A N 1
ATOM 803 C CA . VAL A 1 109 ? 6.469 -6.291 -4.023 1.00 97.31 109 VAL A CA 1
ATOM 804 C C . VAL A 1 109 ? 6.914 -6.236 -2.568 1.00 97.31 109 VAL A C 1
ATOM 806 O O . VAL A 1 109 ? 7.731 -7.045 -2.129 1.00 97.31 109 VAL A O 1
ATOM 809 N N . LEU A 1 110 ? 6.349 -5.305 -1.801 1.00 97.19 110 LEU A N 1
ATOM 810 C CA . LEU A 1 110 ? 6.520 -5.231 -0.353 1.00 97.19 110 LEU A CA 1
ATOM 811 C C . LEU A 1 110 ? 5.152 -5.328 0.315 1.00 97.19 110 LEU A C 1
ATOM 813 O O . LEU A 1 110 ? 4.295 -4.474 0.122 1.00 97.19 110 LEU A O 1
ATOM 817 N N . THR A 1 111 ? 4.957 -6.357 1.133 1.00 98.38 111 THR A N 1
ATOM 818 C CA . THR A 1 111 ? 3.755 -6.487 1.963 1.00 98.38 111 THR A CA 1
ATOM 819 C C . THR A 1 111 ? 4.068 -6.042 3.381 1.00 98.38 111 THR A C 1
ATOM 821 O O . THR A 1 111 ? 4.988 -6.569 4.005 1.00 98.38 111 THR A O 1
ATOM 824 N N . THR A 1 112 ? 3.286 -5.106 3.905 1.00 97.88 112 THR A N 1
ATOM 825 C CA . THR A 1 112 ? 3.337 -4.707 5.311 1.00 97.88 112 THR A CA 1
ATOM 826 C C . THR A 1 112 ? 1.965 -4.839 5.949 1.00 97.88 112 THR A C 1
ATOM 828 O O . THR A 1 112 ? 0.933 -4.747 5.287 1.00 97.88 112 THR A O 1
ATOM 831 N N . GLU A 1 113 ? 1.947 -5.058 7.258 1.00 98.06 113 GLU A N 1
ATOM 832 C CA . GLU A 1 113 ? 0.731 -4.969 8.054 1.00 98.06 113 GLU A CA 1
ATOM 833 C C . GLU A 1 113 ? 0.974 -4.059 9.244 1.00 98.06 113 GLU A C 1
ATOM 835 O O . GLU A 1 113 ? 2.021 -4.133 9.888 1.00 98.06 113 GLU A O 1
ATOM 840 N N . MET A 1 114 ? -0.011 -3.228 9.558 1.00 97.19 114 MET A N 1
ATOM 841 C CA . MET A 1 114 ? 0.062 -2.319 10.693 1.00 97.19 114 MET A CA 1
ATOM 842 C C . MET A 1 114 ? -1.312 -2.108 11.306 1.00 97.19 114 MET A C 1
ATOM 844 O O . MET A 1 114 ? -2.333 -2.180 10.624 1.00 97.19 114 MET A O 1
ATOM 848 N N . ASN A 1 115 ? -1.321 -1.844 12.606 1.00 97.75 115 ASN A N 1
ATOM 849 C CA . ASN A 1 115 ? -2.486 -1.282 13.264 1.00 97.75 115 ASN A CA 1
ATOM 850 C C . ASN A 1 115 ? -2.389 0.243 13.113 1.00 97.75 115 ASN A C 1
ATOM 852 O O . ASN A 1 115 ? -1.347 0.807 13.444 1.00 97.75 115 ASN A O 1
ATOM 856 N N . ILE A 1 116 ? -3.424 0.884 12.575 1.00 97.81 116 ILE A N 1
ATOM 857 C CA . ILE A 1 116 ? -3.413 2.317 12.253 1.00 97.81 116 ILE A CA 1
ATOM 858 C C . ILE A 1 116 ? -4.830 2.893 12.294 1.00 97.81 116 ILE A C 1
ATOM 860 O O . ILE A 1 116 ? -5.802 2.184 12.006 1.00 97.81 116 ILE A O 1
ATOM 864 N N . CYS A 1 117 ? -4.935 4.167 12.659 1.00 97.81 117 CYS A N 1
ATOM 865 C CA . CYS A 1 117 ? -6.187 4.916 12.688 1.00 97.81 117 CYS A CA 1
ATOM 866 C C . CYS A 1 117 ? -6.414 5.722 11.398 1.00 97.81 117 CYS A C 1
ATOM 868 O O . CYS A 1 117 ? -5.492 5.927 10.607 1.00 97.81 117 CYS A O 1
ATOM 870 N N . ALA A 1 118 ? -7.649 6.170 11.156 1.00 96.88 118 ALA A N 1
ATOM 871 C CA . ALA A 1 118 ? -8.037 6.883 9.933 1.00 96.88 118 ALA A CA 1
ATOM 872 C C . ALA A 1 118 ? -7.272 8.200 9.715 1.00 96.88 118 ALA A C 1
ATOM 874 O O . ALA A 1 118 ? -7.107 8.639 8.579 1.00 96.88 118 ALA A O 1
ATOM 875 N N . ASP A 1 119 ? -6.778 8.805 10.792 1.00 95.75 119 ASP A N 1
ATOM 876 C CA . ASP A 1 119 ? -5.930 9.999 10.783 1.00 95.75 119 ASP A CA 1
ATOM 877 C C . ASP A 1 119 ? -4.427 9.690 10.628 1.00 95.75 119 ASP A C 1
ATOM 879 O O . ASP A 1 119 ? -3.612 10.605 10.527 1.00 95.75 119 ASP A O 1
ATOM 883 N N . GLY A 1 120 ? -4.053 8.409 10.568 1.00 95.06 120 GLY A N 1
ATOM 884 C CA . GLY A 1 120 ? -2.675 7.942 10.432 1.00 95.06 120 GLY A CA 1
ATOM 885 C C . GLY A 1 120 ? -1.921 7.797 11.754 1.00 95.06 120 GLY A C 1
ATOM 886 O O . GLY A 1 120 ? -0.754 7.403 11.738 1.00 95.06 120 GLY A O 1
ATOM 887 N N . SER A 1 121 ? -2.557 8.095 12.888 1.00 95.81 121 SER A N 1
ATOM 888 C CA . SER A 1 121 ? -1.958 7.902 14.206 1.00 95.81 121 SER A CA 1
ATOM 889 C C . SER A 1 121 ? -1.864 6.411 14.575 1.00 95.81 121 SER A C 1
ATOM 891 O O . SER A 1 121 ? -2.616 5.577 14.044 1.00 95.81 121 SER A O 1
ATOM 893 N N . PRO A 1 122 ? -0.917 6.034 15.457 1.00 95.19 122 PRO A N 1
ATOM 894 C CA . PRO A 1 122 ? -0.933 4.707 16.046 1.00 95.19 122 PRO A CA 1
ATOM 895 C C . PRO A 1 122 ? -2.182 4.535 16.932 1.00 95.19 122 PRO A C 1
ATOM 897 O O . PRO A 1 122 ? -2.626 5.499 17.558 1.00 95.19 122 PRO A O 1
ATOM 900 N N . PRO A 1 123 ? -2.708 3.304 17.041 1.00 94.19 123 PRO A N 1
ATOM 901 C CA . PRO A 1 123 ? -3.710 2.953 18.040 1.00 94.19 123 PRO A CA 1
ATOM 902 C C . PRO A 1 123 ? -3.250 3.330 19.452 1.00 94.19 123 PRO A C 1
ATOM 904 O O . PRO A 1 123 ? -2.052 3.300 19.745 1.00 94.19 123 PRO A O 1
ATOM 907 N N . GLY A 1 124 ? -4.193 3.630 20.344 1.00 89.25 124 GLY A N 1
ATOM 908 C CA . GLY A 1 124 ? -3.869 3.873 21.754 1.00 89.25 124 GLY A CA 1
ATOM 909 C C . GLY A 1 124 ? -3.340 2.618 22.462 1.00 89.25 124 GLY A C 1
ATOM 910 O O . GLY A 1 124 ? -3.587 1.496 22.029 1.00 89.25 124 GLY A O 1
ATOM 911 N N . ASP A 1 125 ? -2.684 2.793 23.613 1.00 76.19 125 ASP A N 1
ATOM 912 C CA . ASP A 1 125 ? -1.988 1.729 24.373 1.00 76.19 125 ASP A CA 1
ATOM 913 C C . ASP A 1 125 ? -2.854 0.515 24.783 1.00 76.19 125 ASP A C 1
ATOM 915 O O . ASP A 1 125 ? -2.340 -0.496 25.259 1.00 76.19 125 ASP A O 1
ATOM 919 N N . SER A 1 126 ? -4.177 0.617 24.647 1.00 69.31 126 SER A N 1
ATOM 920 C CA . SER A 1 126 ? -5.156 -0.396 25.066 1.00 69.31 126 SER A CA 1
ATOM 921 C C . SER A 1 126 ? -5.886 -1.085 23.906 1.00 69.31 126 SER A C 1
ATOM 923 O O . SER A 1 126 ? -6.861 -1.811 24.148 1.00 69.31 126 SER A O 1
ATOM 925 N N . GLU A 1 127 ? -5.437 -0.851 22.669 1.00 59.91 127 GLU A N 1
ATOM 926 C CA . GLU A 1 127 ? -5.992 -1.433 21.438 1.00 59.91 127 GLU A CA 1
ATOM 927 C C . GLU A 1 127 ? -5.408 -2.793 21.040 1.00 59.91 127 GLU A C 1
ATOM 929 O O . GLU A 1 127 ? -4.177 -3.000 21.124 1.00 59.91 127 GLU A O 1
#